Protein AF-A0A2J1DS78-F1 (afdb_monomer_lite)

Sequence (144 aa):
MSRFHSMVSRRDFMKAVGLAGAGLGASAAISPVFHDVDEFMSSPTAEWKRPWYVKNRELEDPTVELDWSLMYRSDGIWTGQNNPTQDFFLGAEEGAKRRAAAAAYSANAVKTNQSGMTLRDRALSSGNYMYPYHFHGTCLQHHP

Secondary structure (DSSP, 8-state):
---------HHHHHHHHHHHHHHHHHHHHSS---SSHHHHHHSTTSS----TT-----TT--SS---TTT-----S--STTSHHHHHHHH-HHHHHHHHHHHHHHHHHHHHTT-TT-SHHHHHHHHHHHTS---SS--------

pLDDT: mean 77.41, std 16.45, range [34.91, 94.5]

Foldseek 3Di:
DDDDDPPCPPVNVVVVVVVVVCVVVVVVVPDDDDPDVVSVCPDPVVDDDDPPPDDDDDPPDDPDDDDPVPDDDDPVCCDPVHLVNCCVVVNNVVSVVVVVVVVVVLVVCCVVVPPCSHPVNVVVVVVVVPQPPDVDDDDDDDDD

Organism: NCBI:txid61435

Radius of gyration: 31.03 Å; chains: 1; bounding box: 54×38×94 Å

Structure (mmCIF, N/CA/C/O backbone):
data_AF-A0A2J1DS78-F1
#
_entry.id   AF-A0A2J1DS78-F1
#
loop_
_atom_site.group_PDB
_atom_site.id
_atom_site.type_symbol
_atom_site.label_atom_id
_atom_site.label_alt_id
_atom_site.label_comp_id
_atom_site.label_asym_id
_atom_site.label_entity_id
_atom_site.label_seq_id
_atom_site.pdbx_PDB_ins_code
_atom_site.Cartn_x
_atom_site.Cartn_y
_atom_site.Cartn_z
_atom_site.occupancy
_atom_site.B_iso_or_equiv
_atom_site.auth_seq_id
_atom_site.auth_comp_id
_atom_site.auth_asym_id
_atom_site.auth_atom_id
_atom_site.pdbx_PDB_model_num
ATOM 1 N N . MET A 1 1 ? 0.778 13.337 72.695 1.00 37.88 1 MET A N 1
ATOM 2 C CA . MET A 1 1 ? 1.331 12.032 72.278 1.00 37.88 1 MET A CA 1
ATOM 3 C C . MET A 1 1 ? 0.251 11.265 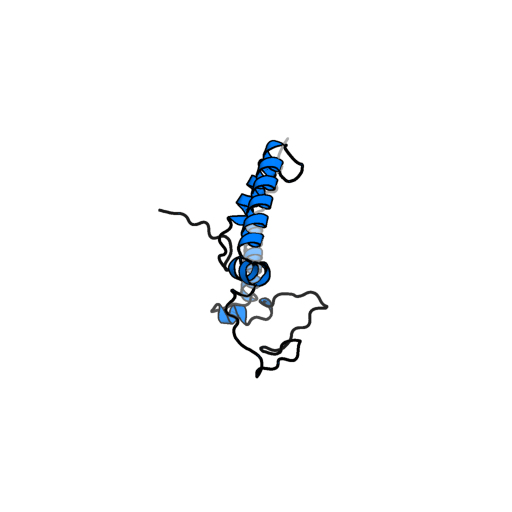71.542 1.00 37.88 1 MET A C 1
ATOM 5 O O . MET A 1 1 ? -0.867 11.240 72.029 1.00 37.88 1 MET A O 1
ATOM 9 N N . SER A 1 2 ? 0.620 10.738 70.370 1.00 48.81 2 SER A N 1
ATOM 10 C CA . SER A 1 2 ? 0.050 9.622 69.593 1.00 48.81 2 SER A CA 1
ATOM 11 C C . SER A 1 2 ? -1.274 9.012 70.101 1.00 48.81 2 SER A C 1
ATOM 13 O O . SER A 1 2 ? -1.370 8.651 71.266 1.00 48.81 2 SER A O 1
ATOM 15 N N . ARG A 1 3 ? -2.261 8.683 69.267 1.00 48.03 3 ARG A N 1
ATOM 16 C CA . ARG A 1 3 ? -2.124 7.761 68.131 1.00 48.03 3 ARG A CA 1
ATOM 17 C C . ARG A 1 3 ? -3.334 7.884 67.198 1.00 48.03 3 ARG A C 1
ATOM 19 O O . ARG A 1 3 ? -4.468 7.729 67.637 1.00 48.03 3 ARG A O 1
ATOM 26 N N . PHE A 1 4 ? -3.068 8.059 65.909 1.00 53.16 4 PHE A N 1
ATOM 27 C CA . PHE A 1 4 ? -4.008 7.730 64.844 1.00 53.16 4 PHE A CA 1
ATOM 28 C C . PHE A 1 4 ? -4.201 6.209 64.813 1.00 53.16 4 PHE A C 1
ATOM 30 O O . PHE A 1 4 ? -3.291 5.498 64.408 1.00 53.16 4 PHE A O 1
ATOM 37 N N . HIS A 1 5 ? -5.362 5.711 65.233 1.00 53.91 5 HIS A N 1
ATOM 38 C CA . HIS A 1 5 ? -5.836 4.374 64.867 1.00 53.91 5 HIS A CA 1
ATOM 39 C C . HIS A 1 5 ? -7.349 4.441 64.657 1.00 53.91 5 HIS A C 1
ATOM 41 O O . HIS A 1 5 ? -8.131 4.024 65.507 1.00 53.91 5 HIS A O 1
ATOM 47 N N . SER A 1 6 ? -7.765 4.965 63.501 1.00 59.12 6 SER A N 1
ATOM 48 C CA . SER A 1 6 ? -9.036 4.543 62.911 1.00 59.12 6 SER A CA 1
ATOM 49 C C . SER A 1 6 ? -8.831 3.107 62.427 1.00 59.12 6 SER A C 1
ATOM 51 O O . SER A 1 6 ? -8.475 2.865 61.277 1.00 59.12 6 SER A O 1
ATOM 53 N N . MET A 1 7 ? -8.917 2.142 63.343 1.00 58.12 7 MET A N 1
ATOM 54 C CA . MET A 1 7 ? -9.028 0.744 62.955 1.00 58.12 7 MET A CA 1
ATOM 55 C C . MET A 1 7 ? -10.497 0.505 62.658 1.00 58.12 7 MET A C 1
ATOM 57 O O . MET A 1 7 ? -11.321 0.456 63.571 1.00 58.12 7 MET A O 1
ATOM 61 N N . VAL A 1 8 ? -10.816 0.397 61.369 1.00 64.88 8 VAL A N 1
ATOM 62 C CA . VAL A 1 8 ? -12.087 -0.160 60.900 1.00 64.88 8 VAL A CA 1
ATOM 63 C C . VAL A 1 8 ? -12.385 -1.395 61.749 1.00 64.88 8 VAL A C 1
ATOM 65 O O . VAL A 1 8 ? -11.556 -2.306 61.832 1.00 64.88 8 VAL A O 1
ATOM 68 N N . SER A 1 9 ? -13.526 -1.417 62.443 1.00 76.56 9 SER A N 1
ATOM 69 C CA . SER A 1 9 ? -13.847 -2.560 63.294 1.00 76.56 9 SER A CA 1
ATOM 70 C C . SER A 1 9 ? -14.014 -3.804 62.417 1.00 76.56 9 SER A C 1
ATOM 72 O O . SER A 1 9 ? -14.493 -3.716 61.286 1.00 76.56 9 SER A O 1
ATOM 74 N N . ARG A 1 10 ? -13.668 -4.995 62.926 1.00 76.56 10 ARG A N 1
ATOM 75 C CA . ARG A 1 10 ? -13.862 -6.271 62.201 1.00 76.56 10 ARG A CA 1
ATOM 76 C C . ARG A 1 10 ? -15.290 -6.421 61.656 1.00 76.56 10 ARG A C 1
ATOM 78 O O . ARG A 1 10 ? -15.494 -7.027 60.609 1.00 76.56 10 ARG A O 1
ATOM 85 N N . ARG A 1 11 ? -16.275 -5.856 62.362 1.00 82.56 11 ARG A N 1
ATOM 86 C CA . ARG A 1 11 ? -17.680 -5.827 61.949 1.00 82.56 11 ARG A CA 1
ATOM 87 C C . ARG A 1 11 ? -17.902 -4.921 60.739 1.00 82.56 11 ARG A C 1
ATOM 89 O O . ARG A 1 11 ? -18.607 -5.327 59.823 1.00 82.56 11 ARG A O 1
ATOM 96 N N . ASP A 1 12 ? -17.311 -3.734 60.722 1.00 80.12 12 ASP A N 1
ATOM 97 C CA . ASP A 1 12 ? -17.444 -2.793 59.604 1.00 80.12 12 ASP A CA 1
ATOM 98 C C . ASP A 1 12 ? -16.686 -3.288 58.371 1.00 80.12 12 ASP A C 1
ATOM 100 O O . ASP A 1 12 ? -17.199 -3.195 57.260 1.00 80.12 12 ASP A O 1
ATOM 104 N N . PHE A 1 13 ? -15.538 -3.939 58.577 1.00 79.75 13 PHE A N 1
ATOM 105 C CA . PHE A 1 13 ? -14.824 -4.655 57.524 1.00 79.75 13 PHE A CA 1
ATOM 106 C C . PHE A 1 13 ? -15.683 -5.774 56.916 1.00 79.75 13 PHE A C 1
ATOM 108 O O . PHE A 1 13 ? -15.842 -5.831 55.703 1.00 79.75 13 PHE A O 1
ATOM 115 N N . MET A 1 14 ? -16.310 -6.626 57.737 1.00 84.00 14 MET A N 1
ATOM 116 C CA . MET A 1 14 ? -17.177 -7.702 57.233 1.00 84.00 14 MET A CA 1
ATOM 117 C C . MET A 1 14 ? -18.456 -7.188 56.563 1.00 84.00 14 MET A C 1
ATOM 119 O O . MET A 1 14 ? -18.921 -7.798 55.606 1.00 84.00 14 MET A O 1
ATOM 123 N N . LYS A 1 15 ? -19.014 -6.058 57.008 1.00 81.81 15 LYS A N 1
ATOM 124 C CA . LYS A 1 15 ? -20.125 -5.395 56.307 1.00 81.81 15 LYS A CA 1
ATOM 125 C C . LYS A 1 15 ? -19.690 -4.859 54.948 1.00 81.81 15 LYS A C 1
ATOM 127 O O . LYS A 1 15 ? -20.417 -5.040 53.981 1.00 81.81 15 LYS A O 1
ATOM 132 N N . ALA A 1 16 ? -18.512 -4.243 54.866 1.00 78.69 16 ALA A N 1
ATOM 133 C CA . ALA A 1 16 ? -17.960 -3.754 53.608 1.00 78.69 16 ALA A CA 1
ATOM 134 C C . ALA A 1 16 ? -17.660 -4.906 52.638 1.00 78.69 16 ALA A C 1
ATOM 136 O O . ALA A 1 16 ? -18.041 -4.824 51.478 1.00 78.69 16 ALA A O 1
ATOM 137 N N . VAL A 1 17 ? -17.066 -6.006 53.113 1.00 82.75 17 VAL A N 1
ATOM 138 C CA . VAL A 1 17 ? -16.822 -7.216 52.307 1.00 82.75 17 VAL A CA 1
ATOM 139 C C . VAL A 1 17 ? -18.131 -7.890 51.899 1.00 82.75 17 VAL A C 1
ATOM 141 O O . VAL A 1 17 ? -18.259 -8.300 50.755 1.00 82.75 17 VAL A O 1
ATOM 144 N N . GLY A 1 18 ? -19.120 -7.977 52.791 1.00 78.44 18 GLY A N 1
ATOM 145 C CA . GLY A 1 18 ? -20.433 -8.540 52.475 1.00 78.44 18 GLY A CA 1
ATOM 146 C C . GLY A 1 18 ? -21.203 -7.699 51.457 1.00 78.44 18 GLY A C 1
ATOM 147 O O . GLY A 1 18 ? -21.792 -8.251 50.535 1.00 78.44 18 GLY A O 1
ATOM 148 N N . LEU A 1 19 ? -21.150 -6.369 51.569 1.00 77.12 19 LEU A N 1
ATOM 149 C CA . LEU A 1 19 ? -21.789 -5.454 50.624 1.00 77.12 19 LEU A CA 1
ATOM 150 C C . LEU A 1 19 ? -21.045 -5.405 49.283 1.00 77.12 19 LEU A C 1
ATOM 152 O O . LEU A 1 19 ? -21.683 -5.387 48.237 1.00 77.12 19 LEU A O 1
ATOM 156 N N . ALA A 1 20 ? -19.710 -5.446 49.299 1.00 70.75 20 ALA A N 1
ATOM 157 C CA . ALA A 1 20 ? -18.897 -5.559 48.092 1.00 70.75 20 ALA A CA 1
ATOM 158 C C . ALA A 1 20 ? -19.090 -6.921 47.409 1.00 70.75 20 ALA A C 1
ATOM 160 O O . ALA A 1 20 ? -19.248 -6.976 46.197 1.00 70.75 20 ALA A O 1
ATOM 161 N N . GLY A 1 21 ? -19.146 -8.012 48.174 1.00 68.44 21 GLY A N 1
ATOM 162 C CA . GLY A 1 21 ? -19.399 -9.363 47.674 1.00 68.44 21 GLY A CA 1
ATOM 163 C C . GLY A 1 21 ? -20.812 -9.528 47.118 1.00 68.44 21 GLY A C 1
ATOM 164 O O . GLY A 1 21 ? -20.978 -10.111 46.052 1.00 68.44 21 GLY A O 1
ATOM 165 N N . ALA A 1 22 ? -21.823 -8.953 47.777 1.00 65.81 22 ALA A N 1
ATOM 166 C CA . ALA A 1 22 ? -23.190 -8.910 47.265 1.00 65.81 22 ALA A CA 1
ATOM 167 C C . ALA A 1 22 ? -23.321 -7.992 46.039 1.00 65.81 22 ALA A C 1
ATOM 169 O O . ALA A 1 22 ? -24.019 -8.346 45.099 1.00 65.81 22 ALA A O 1
ATOM 170 N N . GLY A 1 23 ? -22.628 -6.849 46.008 1.00 61.41 23 GLY A N 1
ATOM 171 C CA . GLY A 1 23 ? -22.627 -5.930 44.866 1.00 61.41 23 GLY A CA 1
ATOM 172 C C . GLY A 1 23 ? -21.938 -6.516 43.632 1.00 61.41 23 GLY A C 1
ATOM 173 O O . GLY A 1 23 ? -22.479 -6.438 42.532 1.00 61.41 23 GLY A O 1
ATOM 174 N N . LEU A 1 24 ? -20.789 -7.172 43.817 1.00 61.19 24 LEU A N 1
ATOM 175 C CA . LEU A 1 24 ? -20.072 -7.871 42.748 1.00 61.19 24 LEU A CA 1
ATOM 176 C C . LEU A 1 24 ? -20.826 -9.130 42.295 1.00 61.19 24 LEU A C 1
ATOM 178 O O . LEU A 1 24 ? -20.994 -9.335 41.096 1.00 61.19 24 LEU A O 1
ATOM 182 N N . GLY A 1 25 ? -21.350 -9.925 43.232 1.00 60.53 25 GLY A N 1
ATOM 183 C CA . GLY A 1 25 ? -22.157 -11.112 42.934 1.00 60.53 25 GLY A CA 1
ATOM 184 C C . GLY A 1 25 ? -23.474 -10.782 42.228 1.00 60.53 25 GLY A C 1
ATOM 185 O O . GLY A 1 25 ? -23.852 -11.476 41.289 1.00 60.53 25 GLY A O 1
ATOM 186 N N . ALA A 1 26 ? -24.131 -9.682 42.605 1.00 59.88 26 ALA A N 1
ATOM 187 C CA . ALA A 1 26 ? -25.292 -9.171 41.885 1.00 59.88 26 ALA A CA 1
ATOM 188 C C . ALA A 1 26 ? -24.900 -8.701 40.480 1.00 59.88 26 ALA A C 1
ATOM 190 O O . ALA A 1 26 ? -25.559 -9.084 39.524 1.00 59.88 26 ALA A O 1
ATOM 191 N N . SER A 1 27 ? -23.802 -7.949 40.325 1.00 58.56 27 SER A N 1
ATOM 192 C CA . SER A 1 27 ? -23.347 -7.476 39.008 1.00 58.56 27 SER A CA 1
ATOM 193 C C . SER A 1 27 ? -22.964 -8.607 38.041 1.00 58.56 27 SER A C 1
ATOM 195 O O . SER A 1 27 ? -23.212 -8.491 36.844 1.00 58.56 27 SER A O 1
ATOM 197 N N . ALA A 1 28 ? -22.439 -9.724 38.553 1.00 60.75 28 ALA A N 1
ATOM 198 C CA . ALA A 1 28 ? -22.168 -10.926 37.766 1.00 60.75 28 ALA A CA 1
ATOM 199 C C . ALA A 1 28 ? -23.450 -11.696 37.386 1.00 60.75 28 ALA A C 1
ATOM 201 O O . ALA A 1 28 ? -23.481 -12.366 36.361 1.00 60.75 28 ALA A O 1
ATOM 202 N N . ALA A 1 29 ? -24.525 -11.586 38.174 1.00 61.56 29 ALA A N 1
ATOM 203 C CA . ALA A 1 29 ? -25.809 -12.226 37.874 1.00 61.56 29 ALA A CA 1
ATOM 204 C C . ALA A 1 29 ? -26.633 -11.485 36.800 1.00 61.56 29 ALA A C 1
ATOM 206 O O . ALA A 1 29 ? -27.502 -12.089 36.178 1.00 61.56 29 ALA A O 1
ATOM 207 N N . ILE A 1 30 ? -26.371 -10.190 36.581 1.00 61.97 30 ILE A N 1
ATOM 208 C CA . ILE A 1 30 ? -26.968 -9.381 35.496 1.00 61.97 30 ILE A CA 1
ATOM 209 C C . ILE A 1 30 ? -26.062 -9.257 34.263 1.00 61.97 30 ILE A C 1
ATOM 211 O O . ILE A 1 30 ? -26.482 -8.668 33.267 1.00 61.97 30 ILE A O 1
ATOM 215 N N . SER A 1 31 ? -24.837 -9.797 34.290 1.00 64.50 31 SER A N 1
ATOM 216 C CA . SER A 1 31 ? -24.001 -9.844 33.087 1.00 64.50 31 SER A CA 1
ATOM 217 C C . SER A 1 31 ? -24.489 -10.950 32.145 1.00 64.50 31 SER A C 1
ATOM 219 O O . SER A 1 31 ? -24.762 -12.050 32.630 1.00 64.50 31 SER A O 1
ATOM 221 N N . PRO A 1 32 ? -24.586 -10.702 30.826 1.00 70.25 32 PRO A N 1
ATOM 222 C CA . PRO A 1 32 ? -24.953 -11.741 29.871 1.00 70.25 32 PRO A CA 1
ATOM 223 C C . PRO A 1 32 ? -23.960 -12.908 29.963 1.00 70.25 32 PRO A C 1
ATOM 225 O O . PRO A 1 32 ? -22.751 -12.717 29.832 1.00 70.25 32 PRO A O 1
ATOM 228 N N . VAL A 1 33 ? -24.478 -14.105 30.247 1.00 78.56 33 VAL A N 1
ATOM 229 C CA . VAL A 1 33 ? -23.698 -15.346 30.307 1.00 78.56 33 VAL A CA 1
ATOM 230 C C . VAL A 1 33 ? -23.718 -15.970 28.921 1.00 78.56 33 VAL A C 1
ATOM 232 O O . VAL A 1 33 ? -24.738 -16.511 28.510 1.00 78.56 33 VAL A O 1
ATOM 235 N N . PHE A 1 34 ? -22.596 -15.886 28.216 1.00 82.75 34 PHE A N 1
ATOM 236 C CA . PHE A 1 34 ? -22.410 -16.542 26.924 1.00 82.75 34 PHE A CA 1
ATOM 237 C C . PHE A 1 34 ? -21.919 -17.979 27.138 1.00 82.75 34 PHE A C 1
ATOM 239 O O . PHE A 1 34 ? -21.006 -18.211 27.934 1.00 82.75 34 PHE A O 1
ATOM 246 N N . HIS A 1 35 ? -22.535 -18.935 26.453 1.00 87.62 35 HIS A N 1
ATOM 247 C CA . HIS A 1 35 ? -22.290 -20.372 26.567 1.00 87.62 35 HIS A CA 1
ATOM 248 C C . HIS A 1 35 ? -21.286 -20.844 25.513 1.00 87.62 35 HIS A C 1
ATOM 250 O O . HIS A 1 35 ? -20.505 -21.760 25.772 1.00 87.62 35 HIS A O 1
ATOM 256 N N . ASP A 1 36 ? -21.261 -20.186 24.357 1.00 85.19 36 ASP A N 1
ATOM 257 C CA . ASP A 1 36 ? -20.272 -20.372 23.307 1.00 85.19 36 ASP A CA 1
ATOM 258 C C . ASP A 1 36 ? -19.909 -19.042 22.619 1.00 85.19 36 ASP A C 1
ATOM 260 O O . ASP A 1 36 ? -20.405 -17.957 22.945 1.00 85.19 36 ASP A O 1
ATOM 264 N N . VAL A 1 37 ? -18.945 -19.125 21.700 1.00 82.50 37 VAL A N 1
ATOM 265 C CA . VAL A 1 37 ? -18.457 -17.966 20.944 1.00 82.50 37 VAL A CA 1
ATOM 266 C C . VAL A 1 37 ? -19.522 -17.467 19.968 1.00 82.50 37 VAL A C 1
ATOM 268 O O . VAL A 1 37 ? -19.598 -16.265 19.731 1.00 82.50 37 VAL A O 1
ATOM 271 N N . ASP A 1 38 ? -20.368 -18.352 19.447 1.00 82.25 38 ASP A N 1
ATOM 272 C CA . ASP A 1 38 ? -21.417 -17.983 18.499 1.00 82.25 38 ASP A CA 1
ATOM 273 C C . ASP A 1 38 ? -22.512 -17.150 19.193 1.00 82.25 38 ASP A C 1
ATOM 275 O O . ASP A 1 38 ? -22.929 -16.115 18.665 1.00 82.25 38 ASP A O 1
ATOM 279 N N . GLU A 1 39 ? -22.896 -17.499 20.426 1.00 86.19 39 GLU A N 1
ATOM 280 C CA . GLU A 1 39 ? -23.801 -16.715 21.272 1.00 86.19 39 GLU A CA 1
ATOM 281 C C . GLU A 1 39 ? -23.201 -15.341 21.594 1.00 86.19 39 GLU A C 1
ATOM 283 O O . GLU A 1 39 ? -23.880 -14.321 21.452 1.00 86.19 39 GLU A O 1
ATOM 288 N N . PHE A 1 40 ? -21.909 -15.285 21.942 1.00 83.38 40 PHE A N 1
ATOM 289 C CA . PHE A 1 40 ? -21.199 -14.018 22.139 1.00 83.38 40 PHE A CA 1
ATOM 290 C C . PHE A 1 40 ? -21.220 -13.146 20.879 1.00 83.38 40 PHE A C 1
ATOM 292 O O . PHE A 1 40 ? -21.551 -11.964 20.966 1.00 83.38 40 PHE A O 1
ATOM 299 N N . MET A 1 41 ? -20.917 -13.716 19.711 1.00 81.94 41 MET A N 1
ATOM 300 C CA . MET A 1 41 ? -20.860 -12.988 18.438 1.00 81.94 41 MET A CA 1
ATOM 301 C C . MET A 1 41 ? -22.238 -12.539 17.939 1.00 81.94 41 MET A C 1
ATOM 303 O O . MET A 1 41 ? -22.331 -11.520 17.259 1.00 81.94 41 MET A O 1
ATOM 307 N N . SER A 1 42 ? -23.305 -13.255 18.302 1.00 81.50 42 SER A N 1
ATOM 308 C CA . SER A 1 42 ? -24.693 -12.871 18.004 1.00 81.50 42 SER A CA 1
ATOM 309 C C . SER A 1 42 ? -25.253 -11.787 18.938 1.00 81.50 42 SER A C 1
ATOM 311 O O . SER A 1 42 ? -26.339 -11.259 18.698 1.00 81.50 42 SER A O 1
ATOM 313 N N . SER A 1 43 ? -24.527 -11.442 20.007 1.00 82.94 43 SER A N 1
ATOM 314 C CA . SER A 1 43 ? -24.973 -10.455 20.985 1.00 82.94 43 SER A CA 1
ATOM 315 C C . SER A 1 43 ? -25.026 -9.041 20.394 1.00 82.94 43 SER A C 1
ATOM 317 O O . SER A 1 43 ? -24.041 -8.590 19.802 1.00 82.94 43 SER A O 1
ATOM 319 N N . PRO A 1 44 ? -26.067 -8.243 20.702 1.00 76.62 44 PRO A N 1
ATOM 320 C CA . PRO A 1 44 ? -26.100 -6.813 20.381 1.00 76.62 44 PRO A CA 1
ATOM 321 C C . PRO A 1 44 ? -24.914 -6.025 20.965 1.00 76.62 44 PRO A C 1
ATOM 323 O O . PRO A 1 44 ? -24.588 -4.935 20.502 1.00 76.62 44 PRO A O 1
ATOM 326 N N . THR A 1 45 ? -24.257 -6.548 22.009 1.00 78.00 45 THR A N 1
ATOM 327 C CA . THR A 1 45 ? -23.067 -5.927 22.612 1.00 78.00 45 THR A CA 1
ATOM 328 C C . THR A 1 45 ? -21.769 -6.237 21.873 1.00 78.00 45 THR A C 1
ATOM 330 O O . THR A 1 45 ? -20.787 -5.529 22.089 1.00 78.00 45 THR A O 1
ATOM 333 N N . ALA A 1 46 ? -21.740 -7.290 21.052 1.00 77.75 46 ALA A N 1
ATOM 334 C CA . ALA A 1 46 ? -20.585 -7.656 20.234 1.00 77.75 46 ALA A CA 1
ATOM 335 C C . ALA A 1 46 ? -20.542 -6.883 18.906 1.00 77.75 46 ALA A C 1
ATOM 337 O O . ALA A 1 46 ? -19.554 -6.960 18.174 1.00 77.75 46 ALA A O 1
ATOM 338 N N . GLU A 1 47 ? -21.573 -6.085 18.610 1.00 76.25 47 GLU A N 1
ATOM 339 C CA . GLU A 1 47 ? -21.573 -5.217 17.443 1.00 76.25 47 GLU A CA 1
ATOM 340 C C . GLU A 1 47 ? -20.464 -4.162 17.522 1.00 76.25 47 GLU A C 1
ATOM 342 O O . GLU A 1 47 ? -20.298 -3.418 18.497 1.00 76.25 47 GLU A O 1
ATOM 347 N N . TRP A 1 48 ? -19.711 -4.046 16.431 1.00 77.25 48 TRP A N 1
ATOM 348 C CA . TRP A 1 48 ? -18.740 -2.977 16.279 1.00 77.25 48 TRP A CA 1
ATOM 349 C C . TRP A 1 48 ? -19.471 -1.633 16.176 1.00 77.25 48 TRP A C 1
ATOM 351 O O . TRP A 1 48 ? -20.088 -1.324 15.158 1.00 77.25 48 TRP A O 1
ATOM 361 N N . LYS A 1 49 ? -19.354 -0.793 17.213 1.00 79.88 49 LYS A N 1
ATOM 362 C CA . LYS A 1 49 ? -19.865 0.587 17.200 1.00 79.88 49 LYS A CA 1
ATOM 363 C C . LYS A 1 49 ? -19.218 1.397 16.072 1.00 79.88 49 LYS A C 1
ATOM 365 O O . LYS A 1 49 ? -18.079 1.851 16.190 1.00 79.88 49 LYS A O 1
ATOM 370 N N . ARG A 1 50 ? -19.956 1.587 14.979 1.00 80.81 50 ARG A N 1
ATOM 371 C CA . ARG A 1 50 ? -19.565 2.446 13.856 1.00 80.81 50 ARG A CA 1
ATOM 372 C C . ARG A 1 50 ? -19.925 3.915 14.157 1.00 80.81 50 ARG A C 1
ATOM 374 O O . ARG A 1 50 ? -20.850 4.173 14.928 1.00 80.81 50 ARG A O 1
ATOM 381 N N . PRO A 1 51 ? -19.226 4.897 13.558 1.00 87.50 51 PRO A N 1
ATOM 382 C CA . PRO A 1 51 ? -19.652 6.297 13.588 1.00 87.50 51 PRO A CA 1
ATOM 383 C C . PRO A 1 51 ? -21.083 6.480 13.055 1.00 87.50 51 PRO A C 1
ATOM 385 O O . PRO A 1 51 ? -21.503 5.749 12.164 1.00 87.50 51 PRO A O 1
ATOM 388 N N . TRP A 1 52 ? -21.804 7.497 13.540 1.00 87.38 52 TRP A N 1
ATOM 389 C CA . TRP A 1 52 ? -23.237 7.724 13.264 1.00 87.38 52 TRP A CA 1
ATOM 390 C C . TRP A 1 52 ? -23.625 7.820 11.775 1.00 87.38 52 TRP A C 1
ATOM 392 O O . TRP A 1 52 ? -24.779 7.590 11.424 1.00 87.38 52 TRP A O 1
ATOM 402 N N . TYR A 1 53 ? -22.684 8.184 10.901 1.00 86.00 53 TYR A N 1
ATOM 403 C CA . TYR A 1 53 ? -22.910 8.316 9.459 1.00 86.00 53 TYR A CA 1
ATOM 404 C C . TYR A 1 53 ? -22.742 6.995 8.692 1.00 86.00 53 TYR A C 1
ATOM 406 O O . TYR A 1 53 ? -23.066 6.931 7.506 1.00 86.00 53 TYR A O 1
ATOM 414 N N . VAL A 1 54 ? -22.227 5.945 9.336 1.00 84.38 54 VAL A N 1
ATOM 415 C CA . VAL A 1 54 ? -22.083 4.619 8.732 1.00 84.38 54 VAL A CA 1
ATOM 416 C C . VAL A 1 54 ? -23.370 3.840 8.967 1.00 84.38 54 VAL A C 1
ATOM 418 O O . VAL A 1 54 ? -23.709 3.505 10.099 1.00 84.38 54 VAL A O 1
ATOM 421 N N . LYS A 1 55 ? -24.091 3.557 7.883 1.00 82.25 55 LYS A N 1
ATOM 422 C CA . LYS A 1 55 ? -25.310 2.747 7.914 1.00 82.25 55 LYS A CA 1
ATOM 423 C C . LYS A 1 55 ? -24.947 1.271 7.769 1.00 82.25 55 LYS A C 1
ATOM 425 O O . LYS A 1 55 ? -24.157 0.924 6.892 1.00 82.25 55 LYS A O 1
ATOM 430 N N . ASN A 1 56 ? -25.541 0.421 8.600 1.00 78.94 56 ASN A N 1
ATOM 431 C CA . ASN A 1 56 ? -25.481 -1.024 8.406 1.00 78.94 56 ASN A CA 1
ATOM 432 C C . ASN A 1 56 ? -26.386 -1.411 7.228 1.00 78.94 56 ASN A C 1
ATOM 434 O O . ASN A 1 56 ? -27.447 -0.813 7.037 1.00 78.94 56 ASN A O 1
ATOM 438 N N . ARG A 1 57 ? -25.946 -2.386 6.435 1.00 78.56 57 ARG A N 1
ATOM 439 C CA . ARG A 1 57 ? -26.727 -3.008 5.360 1.00 78.56 57 ARG A CA 1
ATOM 440 C C . ARG A 1 57 ? -26.847 -4.496 5.644 1.00 78.56 57 ARG A C 1
ATOM 442 O O . ARG A 1 57 ? -26.079 -5.022 6.452 1.00 78.56 57 ARG A O 1
ATOM 449 N N . GLU A 1 58 ? -27.822 -5.137 5.017 1.00 82.31 58 GLU A N 1
ATOM 450 C CA . GLU A 1 58 ? -27.996 -6.581 5.138 1.00 82.31 58 GLU A CA 1
ATOM 451 C C . GLU A 1 58 ? -26.799 -7.330 4.537 1.00 82.31 58 GLU A C 1
ATOM 453 O O . GLU A 1 58 ? -25.998 -6.779 3.772 1.00 82.31 58 GLU A O 1
ATOM 458 N N . LEU A 1 59 ? -26.645 -8.592 4.939 1.00 77.50 59 LEU A N 1
ATOM 459 C CA . LEU A 1 59 ? -25.626 -9.466 4.372 1.00 77.50 59 LEU A CA 1
ATOM 460 C C . LEU A 1 59 ? -25.845 -9.574 2.854 1.00 77.50 59 LEU A C 1
ATOM 462 O O . LEU A 1 59 ? -26.982 -9.628 2.401 1.00 77.50 59 LEU A O 1
ATOM 466 N N . GLU A 1 60 ? -24.756 -9.612 2.083 1.00 78.31 60 GLU A N 1
ATOM 467 C CA . GLU A 1 60 ? -24.796 -9.747 0.615 1.00 78.31 60 GLU A CA 1
ATOM 468 C C . GLU A 1 60 ? -25.465 -8.580 -0.133 1.00 78.31 60 GLU A C 1
ATOM 470 O O . GLU A 1 60 ? -25.724 -8.680 -1.329 1.00 78.31 60 GLU A O 1
ATOM 475 N N . ASP A 1 61 ? -25.656 -7.439 0.535 1.00 84.94 61 ASP A N 1
ATOM 476 C CA . ASP A 1 61 ? -26.159 -6.212 -0.074 1.00 84.94 61 ASP A CA 1
ATOM 477 C C . ASP A 1 61 ? -25.007 -5.188 -0.243 1.00 84.94 61 ASP A C 1
ATOM 479 O O . ASP A 1 61 ? -24.726 -4.398 0.673 1.00 84.94 61 ASP A O 1
ATOM 483 N N . PRO A 1 62 ? -24.270 -5.1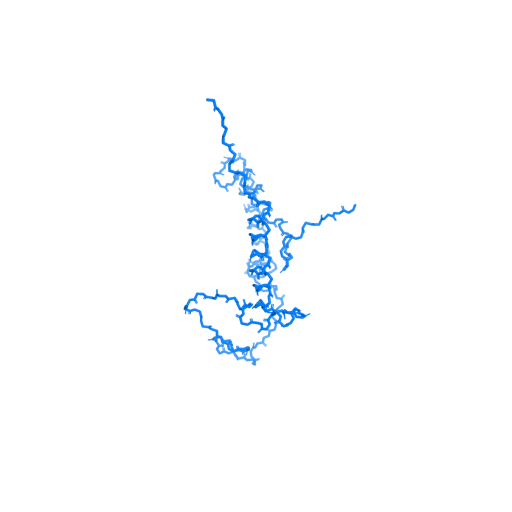86 -1.380 1.00 85.62 62 PRO A N 1
ATOM 484 C CA . PRO A 1 62 ? -23.181 -4.244 -1.665 1.00 85.62 62 PRO A CA 1
ATOM 485 C C . PRO A 1 62 ? -23.705 -2.885 -2.144 1.00 85.62 62 PRO A C 1
ATOM 487 O O . PRO A 1 62 ? -24.750 -2.796 -2.782 1.00 85.62 62 PRO A O 1
ATOM 490 N N . THR A 1 63 ? -23.018 -1.785 -1.814 1.00 87.38 63 THR A N 1
ATOM 491 C CA . THR A 1 63 ? -23.516 -0.410 -2.080 1.00 87.38 63 THR A CA 1
ATOM 492 C C . THR A 1 63 ? -23.568 -0.034 -3.558 1.00 87.38 63 THR A C 1
ATOM 494 O O . THR A 1 63 ? -24.009 1.059 -3.902 1.00 87.38 63 THR A O 1
ATOM 497 N N . VAL A 1 64 ? -23.044 -0.901 -4.416 1.00 88.75 64 VAL A N 1
ATOM 498 C CA . VAL A 1 64 ? -22.943 -0.713 -5.856 1.00 88.75 64 VAL A CA 1
ATOM 499 C C . VAL A 1 64 ? -23.645 -1.873 -6.543 1.00 88.75 64 VAL A C 1
ATOM 501 O O . VAL A 1 64 ? -23.525 -3.015 -6.103 1.00 88.75 64 VAL A O 1
ATOM 504 N N . GLU A 1 65 ? -24.353 -1.562 -7.623 1.00 89.00 65 GLU A N 1
ATOM 505 C CA . GLU A 1 65 ? -24.924 -2.566 -8.518 1.00 89.00 65 GLU A CA 1
ATOM 506 C C . GLU A 1 65 ? -23.800 -3.450 -9.063 1.00 89.00 65 GLU A C 1
ATOM 508 O O . GLU A 1 65 ? -22.787 -2.945 -9.559 1.00 89.00 65 GLU A O 1
ATOM 513 N N . LEU A 1 66 ? -23.970 -4.767 -8.951 1.00 87.75 66 LEU A N 1
ATOM 514 C CA . LEU A 1 66 ? -22.968 -5.733 -9.376 1.00 87.75 66 LEU A CA 1
ATOM 515 C C . LEU A 1 66 ? -23.525 -6.615 -10.490 1.00 87.75 66 LEU A C 1
ATOM 517 O O . LEU A 1 66 ? -24.465 -7.382 -10.289 1.00 87.75 66 LEU A O 1
ATOM 521 N N . ASP A 1 67 ? -22.913 -6.517 -11.669 1.00 91.31 67 ASP A N 1
ATOM 522 C CA . ASP A 1 67 ? -23.212 -7.410 -12.783 1.00 91.31 67 ASP A CA 1
ATOM 523 C C . ASP A 1 67 ? -22.436 -8.722 -12.622 1.00 91.31 67 ASP A C 1
ATOM 525 O O . ASP A 1 67 ? -21.258 -8.840 -12.977 1.00 91.31 67 ASP A O 1
ATOM 529 N N . TRP A 1 68 ? -23.121 -9.726 -12.080 1.00 88.25 68 TRP A N 1
ATOM 530 C CA . TRP A 1 68 ? -22.570 -11.061 -11.866 1.00 88.25 68 TRP A CA 1
ATOM 531 C C . TRP A 1 68 ? -22.164 -11.766 -13.167 1.00 88.25 68 TRP A C 1
ATOM 533 O O . TRP A 1 68 ? -21.326 -12.662 -13.119 1.00 88.25 68 TRP A O 1
ATOM 543 N N . SER A 1 69 ? -22.702 -11.364 -14.326 1.00 93.44 69 SER A N 1
ATOM 544 C CA . SER A 1 69 ? -22.338 -11.955 -15.621 1.00 93.44 69 SER A CA 1
ATOM 545 C C . SER A 1 69 ? -20.952 -11.525 -16.109 1.00 93.44 69 SER A C 1
ATOM 547 O O . SER A 1 69 ? -20.309 -12.251 -16.867 1.00 93.44 69 SER A O 1
ATOM 549 N N . LEU A 1 70 ? -20.470 -10.369 -15.640 1.00 90.50 70 LEU A N 1
ATOM 550 C CA . LEU A 1 70 ? -19.152 -9.820 -15.965 1.00 90.50 70 LEU A CA 1
ATOM 551 C C . LEU A 1 70 ? -18.099 -10.138 -14.901 1.00 90.50 70 LEU A C 1
ATOM 553 O O . LEU A 1 70 ? -16.907 -9.900 -15.116 1.00 90.50 70 LEU A O 1
ATOM 557 N N . MET A 1 71 ? -18.515 -10.652 -13.743 1.00 89.56 71 MET A N 1
ATOM 558 C CA . MET A 1 71 ? -17.595 -10.896 -12.647 1.00 89.56 71 MET A CA 1
ATOM 559 C C . MET A 1 71 ? -16.780 -12.170 -12.874 1.00 89.56 71 MET A C 1
ATOM 561 O O . MET A 1 71 ? -17.310 -13.261 -13.068 1.00 89.56 71 MET A O 1
ATOM 565 N N . TYR A 1 72 ? -15.461 -12.033 -12.786 1.00 89.69 72 TYR A N 1
ATOM 566 C CA . TYR A 1 72 ? -14.521 -13.144 -12.834 1.00 89.69 72 TYR A CA 1
ATOM 567 C C . TYR A 1 72 ? -13.480 -12.992 -11.728 1.00 89.69 72 TYR A C 1
ATOM 569 O O . TYR A 1 72 ? -13.187 -11.889 -11.259 1.00 89.69 72 TYR A O 1
ATOM 577 N N . ARG A 1 73 ? -12.892 -14.113 -11.306 1.00 87.44 73 ARG A N 1
ATOM 578 C CA . ARG A 1 73 ? -11.789 -14.094 -10.345 1.00 87.44 73 ARG A CA 1
ATOM 579 C C . ARG A 1 73 ? -10.497 -13.735 -11.072 1.00 87.44 73 ARG A C 1
ATOM 581 O O . ARG A 1 73 ? -10.024 -14.523 -11.890 1.00 87.44 73 ARG A O 1
ATOM 588 N N . SER A 1 74 ? -9.930 -12.568 -10.777 1.00 83.75 74 SER A N 1
ATOM 589 C CA . SER A 1 74 ? -8.640 -12.174 -11.344 1.00 83.75 74 SER A CA 1
ATOM 590 C C . SER A 1 74 ? -7.498 -12.996 -10.735 1.00 83.75 74 SER A C 1
ATOM 592 O O . SER A 1 74 ? -7.519 -13.350 -9.558 1.00 83.75 74 SER A O 1
ATOM 594 N N . ASP A 1 75 ? -6.482 -13.291 -11.545 1.00 82.75 75 ASP A N 1
ATOM 595 C CA . ASP A 1 75 ? -5.292 -14.071 -11.162 1.00 82.75 75 ASP A CA 1
ATOM 596 C C . ASP A 1 75 ? -4.316 -13.278 -10.257 1.00 82.75 75 ASP A C 1
ATOM 598 O O . ASP A 1 75 ? -3.207 -13.704 -9.967 1.00 82.75 75 ASP A O 1
ATOM 602 N N . GLY A 1 76 ? -4.681 -12.064 -9.822 1.00 82.44 76 GLY A N 1
ATOM 603 C CA . GLY A 1 76 ? -3.863 -11.205 -8.947 1.00 82.44 76 GLY A CA 1
ATOM 604 C C . GLY A 1 76 ? -2.548 -10.688 -9.556 1.00 82.44 76 GLY A C 1
ATOM 605 O O . GLY A 1 76 ? -1.980 -9.716 -9.060 1.00 82.44 76 GLY A O 1
ATOM 606 N N . ILE A 1 77 ? -2.076 -11.276 -10.659 1.00 80.69 77 ILE A N 1
ATOM 607 C CA . ILE A 1 77 ? -0.840 -10.886 -11.341 1.00 80.69 77 ILE A CA 1
ATOM 608 C C . ILE A 1 77 ? -0.976 -9.552 -12.069 1.00 80.69 77 ILE A C 1
ATOM 610 O O . ILE A 1 77 ? -0.006 -8.798 -12.109 1.00 80.69 77 ILE A O 1
ATOM 614 N N . TRP A 1 78 ? -2.168 -9.234 -12.587 1.00 84.94 78 TRP A N 1
ATOM 615 C CA . TRP A 1 78 ? -2.469 -8.053 -13.408 1.00 84.94 78 TRP A CA 1
ATOM 616 C C . TRP A 1 78 ? -2.633 -6.780 -12.573 1.00 84.94 78 TRP A C 1
ATOM 618 O O . TRP A 1 78 ? -3.628 -6.064 -12.658 1.00 84.94 78 TRP A O 1
ATOM 628 N N . THR A 1 79 ? -1.639 -6.500 -11.738 1.00 85.94 79 THR A N 1
ATOM 629 C CA . THR A 1 79 ? -1.559 -5.292 -10.923 1.00 85.94 79 THR A CA 1
ATOM 630 C C . THR A 1 79 ? -0.337 -4.479 -11.325 1.00 85.94 79 THR A C 1
ATOM 632 O O . THR A 1 79 ? 0.703 -5.023 -11.696 1.00 85.94 79 THR A O 1
ATOM 635 N N . GLY A 1 80 ? -0.431 -3.153 -11.204 1.00 84.88 80 GLY A N 1
ATOM 636 C CA . GLY A 1 80 ? 0.694 -2.256 -11.488 1.00 84.88 80 GLY A CA 1
ATOM 637 C C . GLY A 1 80 ? 1.880 -2.415 -10.529 1.00 84.88 80 GLY A C 1
ATOM 638 O O . GLY A 1 80 ? 2.934 -1.840 -10.777 1.00 84.88 80 GLY A O 1
ATOM 639 N N . GLN A 1 81 ? 1.729 -3.181 -9.445 1.00 83.88 81 GLN A N 1
ATOM 640 C CA . GLN A 1 81 ? 2.795 -3.476 -8.482 1.00 83.88 81 GLN A CA 1
ATOM 641 C C . GLN A 1 81 ? 3.648 -4.684 -8.886 1.00 83.88 81 GLN A C 1
ATOM 643 O O . GLN A 1 81 ? 4.751 -4.846 -8.370 1.00 83.88 81 GLN A O 1
ATOM 648 N N . ASN A 1 82 ? 3.151 -5.533 -9.788 1.00 86.50 82 ASN A N 1
ATOM 649 C CA . ASN A 1 82 ? 3.807 -6.780 -10.148 1.00 86.50 82 ASN A CA 1
ATOM 650 C C . ASN A 1 82 ? 4.780 -6.588 -11.324 1.00 86.50 82 ASN A C 1
ATOM 652 O O . ASN A 1 82 ? 4.412 -6.015 -12.352 1.00 86.50 82 ASN A O 1
ATOM 656 N N . ASN A 1 83 ? 6.005 -7.112 -11.204 1.00 85.31 83 ASN A N 1
ATOM 657 C CA . ASN A 1 83 ? 7.048 -6.938 -12.226 1.00 85.31 83 ASN A CA 1
ATOM 658 C C . ASN A 1 83 ? 6.652 -7.503 -13.607 1.00 85.31 83 ASN A C 1
ATOM 660 O O . ASN A 1 83 ? 6.791 -6.765 -14.576 1.00 85.31 83 ASN A O 1
ATOM 664 N N . PRO A 1 84 ? 6.095 -8.727 -13.738 1.00 87.19 84 PRO A N 1
ATOM 665 C CA . PRO A 1 84 ? 5.631 -9.247 -15.029 1.00 87.19 84 PRO A CA 1
ATOM 666 C C . PRO A 1 84 ? 4.628 -8.335 -15.744 1.00 87.19 84 PRO A C 1
ATOM 668 O O . PRO A 1 84 ? 4.688 -8.180 -16.959 1.00 87.19 84 PRO A O 1
ATOM 671 N N . THR A 1 85 ? 3.730 -7.694 -14.995 1.00 90.00 85 THR A N 1
ATOM 672 C CA . THR A 1 85 ? 2.739 -6.767 -15.558 1.00 90.00 85 THR A CA 1
ATOM 673 C C . THR A 1 85 ? 3.404 -5.487 -16.038 1.00 90.00 85 THR A C 1
ATOM 675 O O . THR A 1 85 ? 3.107 -5.002 -17.126 1.00 90.00 85 THR A O 1
ATOM 678 N N . GLN A 1 86 ? 4.355 -4.956 -15.271 1.00 87.38 86 GLN A N 1
ATOM 679 C CA . GLN A 1 86 ? 5.153 -3.809 -15.702 1.00 87.38 86 GLN A CA 1
ATOM 680 C C . GLN A 1 86 ? 5.989 -4.135 -16.944 1.00 87.38 86 GLN A C 1
ATOM 682 O O . GLN A 1 86 ? 6.006 -3.339 -17.878 1.00 87.38 86 GLN A O 1
ATOM 687 N N . ASP A 1 87 ? 6.628 -5.303 -16.983 1.00 89.94 87 ASP A N 1
ATOM 688 C CA . ASP A 1 87 ? 7.445 -5.753 -18.111 1.00 89.94 87 ASP A CA 1
ATOM 689 C C . ASP A 1 87 ? 6.591 -5.968 -19.375 1.00 89.94 87 ASP A C 1
ATOM 691 O O . ASP A 1 87 ? 7.050 -5.660 -20.474 1.00 89.94 87 ASP A O 1
ATOM 695 N N . PHE A 1 88 ? 5.339 -6.420 -19.233 1.00 89.50 88 PHE A N 1
ATOM 696 C CA . PHE A 1 88 ? 4.389 -6.555 -20.343 1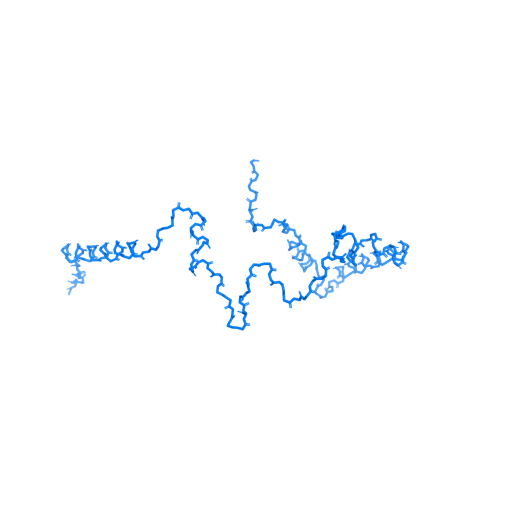.00 89.50 88 PHE A CA 1
ATOM 697 C C . PHE A 1 88 ? 4.036 -5.203 -20.988 1.00 89.50 88 PHE A C 1
ATOM 699 O O . PHE A 1 88 ? 4.004 -5.102 -22.211 1.00 89.50 88 PHE A O 1
ATOM 706 N N . PHE A 1 89 ? 3.793 -4.157 -20.188 1.00 89.94 89 PHE A N 1
ATOM 707 C CA . PHE A 1 89 ? 3.381 -2.841 -20.704 1.00 89.94 89 PHE A CA 1
ATOM 708 C C . PHE A 1 89 ? 4.545 -1.907 -21.062 1.00 89.94 89 PHE A C 1
ATOM 710 O O . PHE A 1 89 ? 4.435 -1.125 -22.003 1.00 89.94 89 PHE A O 1
ATOM 717 N N . LEU A 1 90 ? 5.640 -1.939 -20.298 1.00 90.25 90 LEU A N 1
ATOM 718 C CA . LEU A 1 90 ? 6.793 -1.044 -20.467 1.00 90.25 90 LEU A CA 1
ATOM 719 C C . LEU A 1 90 ? 7.912 -1.674 -21.304 1.00 90.25 90 LEU A C 1
ATOM 721 O O . LEU A 1 90 ? 8.774 -0.956 -21.806 1.00 90.25 90 LEU A O 1
ATOM 725 N N . GLY A 1 91 ? 7.912 -3.001 -21.435 1.00 92.88 91 GLY A N 1
ATOM 726 C CA . GLY A 1 91 ? 9.042 -3.777 -21.926 1.00 92.88 91 GLY A CA 1
ATOM 727 C C . GLY A 1 91 ? 10.015 -4.135 -20.799 1.00 92.88 91 GLY A C 1
ATOM 728 O O . GLY A 1 91 ? 10.357 -3.307 -19.950 1.00 92.88 91 GLY A O 1
ATOM 729 N N . ALA A 1 92 ? 10.506 -5.376 -20.817 1.00 90.25 92 ALA A N 1
ATOM 730 C CA . ALA A 1 92 ? 11.407 -5.906 -19.789 1.00 90.25 92 ALA A CA 1
ATOM 731 C C . ALA A 1 92 ? 12.709 -5.092 -19.634 1.00 90.25 92 ALA A C 1
ATOM 733 O O . ALA A 1 92 ? 13.247 -4.969 -18.532 1.00 90.25 92 ALA A O 1
ATOM 734 N N . GLU A 1 93 ? 13.210 -4.507 -20.725 1.00 92.44 93 GLU A N 1
ATOM 735 C CA . GLU A 1 93 ? 14.432 -3.698 -20.716 1.00 92.44 93 GLU A CA 1
ATOM 736 C C . GLU A 1 93 ? 14.243 -2.377 -19.950 1.00 92.44 93 GLU A C 1
ATOM 738 O O . GLU A 1 93 ? 15.053 -2.023 -19.089 1.00 92.44 93 GLU A O 1
ATOM 743 N N . GLU A 1 94 ? 13.129 -1.681 -20.183 1.00 91.06 94 GLU A N 1
ATOM 744 C CA . GLU A 1 94 ? 12.786 -0.450 -19.465 1.00 91.06 94 GLU A CA 1
ATOM 745 C C . GLU A 1 94 ? 12.479 -0.743 -17.987 1.00 91.06 94 GLU A C 1
ATOM 747 O O . GLU A 1 94 ? 12.924 -0.011 -17.095 1.00 91.06 94 GLU A O 1
ATOM 752 N N . GLY A 1 95 ? 11.799 -1.859 -17.700 1.00 88.94 95 GLY A N 1
ATOM 753 C CA . GLY A 1 95 ? 11.581 -2.344 -16.337 1.00 88.94 95 GLY A CA 1
ATOM 754 C C . GLY A 1 95 ? 12.895 -2.601 -15.588 1.00 88.94 95 GLY A C 1
ATOM 755 O O . GLY A 1 95 ? 13.050 -2.202 -14.428 1.00 88.94 95 GLY A O 1
ATOM 756 N N . ALA A 1 96 ? 13.881 -3.220 -16.243 1.00 89.69 96 ALA A N 1
ATOM 757 C CA . ALA A 1 96 ? 15.211 -3.440 -15.676 1.00 89.69 96 ALA A CA 1
ATOM 758 C C . ALA A 1 96 ? 15.969 -2.121 -15.444 1.00 89.69 96 ALA A C 1
ATOM 760 O O . ALA A 1 96 ? 16.535 -1.912 -14.366 1.00 89.69 96 ALA A O 1
ATOM 761 N N . LYS A 1 97 ? 15.923 -1.194 -16.407 1.00 92.31 97 LYS A N 1
ATOM 762 C CA . LYS A 1 97 ? 16.556 0.129 -16.308 1.00 92.31 97 LYS A CA 1
ATOM 763 C C . LYS A 1 97 ? 16.024 0.939 -15.126 1.00 92.31 97 LYS A C 1
ATOM 765 O O . LYS A 1 97 ? 16.810 1.503 -14.363 1.00 92.31 97 LYS A O 1
ATOM 770 N N . ARG A 1 98 ? 14.703 0.965 -14.922 1.00 90.31 98 ARG A N 1
ATOM 771 C CA . ARG A 1 98 ? 14.071 1.671 -13.792 1.00 90.31 98 ARG A CA 1
ATOM 772 C C . ARG A 1 98 ? 14.477 1.086 -12.445 1.00 90.31 98 ARG A C 1
ATOM 774 O O . ARG A 1 98 ? 14.806 1.838 -11.528 1.00 90.31 98 ARG A O 1
ATOM 781 N N . ARG A 1 99 ? 14.518 -0.245 -12.332 1.00 89.06 99 ARG A N 1
ATOM 782 C CA . ARG A 1 99 ? 14.974 -0.934 -11.114 1.00 89.06 99 ARG A CA 1
ATOM 783 C C . ARG A 1 99 ? 16.436 -0.622 -10.800 1.00 89.06 99 ARG A C 1
ATOM 785 O O . ARG A 1 99 ? 16.755 -0.313 -9.653 1.00 89.06 99 ARG A O 1
ATOM 792 N N . ALA A 1 100 ? 17.305 -0.626 -11.811 1.00 92.69 100 ALA A N 1
ATOM 793 C CA . ALA A 1 100 ? 18.711 -0.259 -11.651 1.00 92.69 100 ALA A CA 1
ATOM 794 C C . ALA A 1 100 ? 18.877 1.200 -11.189 1.00 92.69 100 ALA A C 1
ATOM 796 O O . ALA A 1 100 ? 19.625 1.469 -10.247 1.00 92.69 100 ALA A O 1
ATOM 797 N N . ALA A 1 101 ? 18.130 2.135 -11.786 1.00 94.44 101 ALA A N 1
ATOM 798 C CA . ALA A 1 101 ? 18.140 3.542 -11.388 1.00 94.44 101 ALA A CA 1
ATOM 799 C C . ALA A 1 101 ? 17.659 3.741 -9.938 1.00 94.44 101 ALA A C 1
ATOM 801 O O . ALA A 1 101 ? 18.301 4.455 -9.166 1.00 94.44 101 ALA A O 1
ATOM 802 N N . ALA A 1 102 ? 16.577 3.067 -9.535 1.00 89.62 102 ALA A N 1
ATOM 803 C CA . ALA A 1 102 ? 16.046 3.134 -8.173 1.00 89.62 102 ALA A CA 1
ATOM 804 C C . ALA A 1 102 ? 17.021 2.562 -7.126 1.00 89.62 102 ALA A C 1
ATOM 806 O O . ALA A 1 102 ? 17.177 3.132 -6.038 1.00 89.62 102 ALA A O 1
ATOM 807 N N . ALA A 1 103 ? 17.711 1.464 -7.454 1.00 90.25 103 ALA A N 1
ATOM 808 C CA . ALA A 1 103 ? 18.734 0.869 -6.597 1.00 90.25 103 ALA A CA 1
ATOM 809 C C . ALA A 1 103 ? 19.939 1.807 -6.420 1.00 90.25 103 ALA A C 1
ATOM 811 O O . ALA A 1 103 ? 20.375 2.042 -5.290 1.00 90.25 103 ALA A O 1
ATOM 812 N N . ALA A 1 104 ? 20.431 2.399 -7.514 1.00 93.75 104 ALA A N 1
ATOM 813 C CA . ALA A 1 104 ? 21.533 3.357 -7.481 1.00 93.75 104 ALA A CA 1
ATOM 814 C C . ALA A 1 104 ? 21.175 4.620 -6.681 1.00 93.75 104 ALA A C 1
ATOM 816 O O . ALA A 1 104 ? 21.959 5.057 -5.837 1.00 93.75 104 ALA A O 1
ATOM 817 N N . TYR A 1 105 ? 19.973 5.165 -6.890 1.00 91.94 105 TYR A N 1
ATOM 818 C CA . TYR A 1 105 ? 19.462 6.302 -6.123 1.00 91.94 105 TYR A CA 1
ATOM 819 C C . TYR A 1 105 ? 19.411 5.987 -4.626 1.00 91.94 105 TYR A C 1
ATOM 821 O O . TYR A 1 105 ? 19.973 6.726 -3.820 1.00 91.94 105 TYR A O 1
ATOM 829 N N . SER A 1 106 ? 18.813 4.851 -4.254 1.00 88.06 106 SER A N 1
ATOM 830 C CA . SER A 1 106 ? 18.696 4.434 -2.852 1.00 88.06 106 SER A CA 1
ATOM 831 C C . SER A 1 106 ? 20.060 4.254 -2.181 1.00 88.06 106 SER A C 1
ATOM 833 O O . SER A 1 106 ? 20.242 4.672 -1.040 1.00 88.06 106 SER A O 1
ATOM 835 N N . ALA A 1 107 ? 21.030 3.654 -2.877 1.00 90.00 107 ALA A N 1
ATOM 836 C CA . ALA A 1 107 ? 22.378 3.458 -2.348 1.00 90.00 107 ALA A CA 1
ATOM 837 C C . ALA A 1 107 ? 23.122 4.788 -2.153 1.00 90.00 107 ALA A C 1
ATOM 839 O O . ALA A 1 107 ? 23.798 4.975 -1.140 1.00 90.00 107 ALA A O 1
ATOM 840 N N . ASN A 1 108 ? 22.989 5.718 -3.101 1.00 93.44 108 ASN A N 1
ATOM 841 C CA . ASN A 1 108 ? 23.600 7.040 -2.995 1.00 93.44 108 ASN A CA 1
ATOM 842 C C . ASN A 1 108 ? 22.960 7.873 -1.881 1.00 93.44 108 ASN A C 1
ATOM 844 O O . ASN A 1 108 ? 23.696 8.478 -1.111 1.00 93.44 108 ASN A O 1
ATOM 848 N N . ALA A 1 109 ? 21.633 7.836 -1.737 1.00 91.12 109 ALA A N 1
ATOM 849 C CA . ALA A 1 109 ? 20.906 8.556 -0.691 1.00 91.12 109 ALA A CA 1
ATOM 850 C C . ALA A 1 109 ? 21.372 8.174 0.727 1.00 91.12 109 ALA A C 1
ATOM 852 O O . ALA A 1 109 ? 21.534 9.040 1.586 1.00 91.12 109 ALA A O 1
ATOM 853 N N . VAL A 1 110 ? 21.661 6.887 0.959 1.00 92.62 110 VAL A N 1
ATOM 854 C CA . VAL A 1 110 ? 22.212 6.417 2.242 1.00 92.62 110 VAL A CA 1
ATOM 855 C C . VAL A 1 110 ? 23.644 6.922 2.444 1.00 92.62 110 VAL A C 1
ATOM 857 O O . VAL A 1 110 ? 23.979 7.385 3.531 1.00 92.62 110 VAL A O 1
ATOM 860 N N . LYS A 1 111 ? 24.490 6.877 1.404 1.00 92.69 111 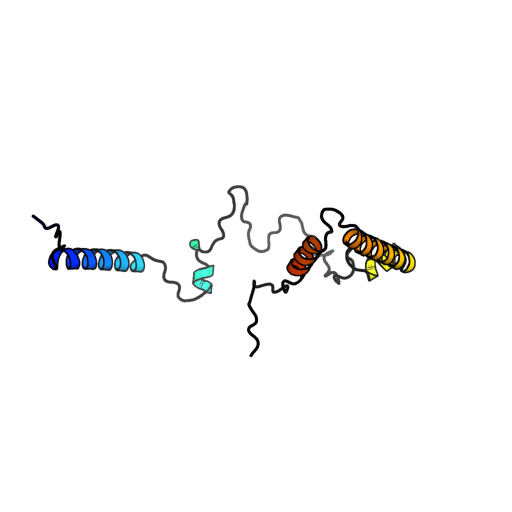LYS A N 1
ATOM 861 C CA . LYS A 1 111 ? 25.886 7.353 1.477 1.00 92.69 111 LYS A CA 1
ATOM 862 C C . LYS A 1 111 ? 25.985 8.853 1.740 1.00 92.69 111 LYS A C 1
ATOM 864 O O . LYS A 1 111 ? 26.877 9.286 2.460 1.00 92.69 111 LYS A O 1
ATOM 869 N N . THR A 1 112 ? 25.088 9.642 1.155 1.00 94.50 112 THR A N 1
ATOM 870 C CA . THR A 1 112 ? 25.069 11.102 1.299 1.00 94.50 112 THR A CA 1
ATOM 871 C C . THR A 1 112 ? 2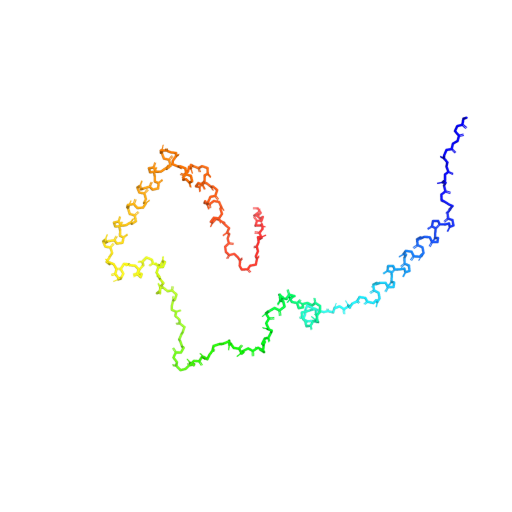4.297 11.574 2.531 1.00 94.50 112 THR A C 1
ATOM 873 O O . THR A 1 112 ? 24.179 12.780 2.729 1.00 94.50 112 THR A O 1
ATOM 876 N N . ASN A 1 113 ? 23.790 10.655 3.368 1.00 92.31 113 ASN A N 1
ATOM 877 C CA . ASN A 1 113 ? 22.911 10.962 4.502 1.00 92.31 113 ASN A CA 1
ATOM 878 C C . ASN A 1 113 ? 21.754 11.890 4.107 1.00 92.31 113 ASN A C 1
ATOM 880 O O . ASN A 1 113 ? 21.427 12.847 4.812 1.00 92.31 113 ASN A O 1
ATOM 884 N N . GLN A 1 114 ? 21.132 11.609 2.961 1.00 93.81 114 GLN A N 1
ATOM 885 C CA . GLN A 1 114 ? 19.977 12.365 2.508 1.00 93.81 114 GLN A CA 1
ATOM 886 C C . GLN A 1 114 ? 18.856 12.265 3.551 1.00 93.81 114 GLN A C 1
ATOM 888 O O . GLN A 1 114 ? 18.507 11.175 4.009 1.00 93.81 114 GLN A O 1
ATOM 893 N N . SER A 1 115 ? 18.292 13.416 3.922 1.00 93.44 115 SER A N 1
ATOM 894 C CA . SER A 1 115 ? 17.201 13.495 4.897 1.00 93.44 115 SER A CA 1
ATOM 895 C C . SER A 1 115 ? 16.036 12.575 4.507 1.00 93.44 115 SER A C 1
ATOM 897 O O . SER A 1 115 ? 15.615 12.568 3.349 1.00 93.44 115 SER A O 1
ATOM 899 N N . GLY A 1 116 ? 15.544 11.778 5.462 1.00 88.12 116 GLY A N 1
ATOM 900 C CA . GLY A 1 116 ? 14.466 10.798 5.265 1.00 88.12 116 GLY A CA 1
ATOM 901 C C . GLY A 1 116 ? 14.890 9.487 4.590 1.00 88.12 116 GLY A C 1
ATOM 902 O O . GLY A 1 116 ? 14.075 8.580 4.445 1.00 88.12 116 GLY A O 1
ATOM 903 N N . MET A 1 117 ? 16.153 9.368 4.178 1.00 89.31 117 MET A N 1
ATOM 904 C CA . MET A 1 117 ? 16.739 8.179 3.547 1.00 89.31 117 MET A CA 1
ATOM 905 C C . MET A 1 117 ? 18.052 7.775 4.228 1.00 89.31 117 MET A C 1
ATOM 907 O O . MET A 1 117 ? 18.868 7.053 3.650 1.00 89.31 117 MET A O 1
ATOM 911 N N . THR A 1 118 ? 18.267 8.234 5.463 1.00 92.38 118 THR A N 1
ATOM 912 C CA . THR A 1 118 ? 19.449 7.858 6.235 1.00 92.38 118 THR A CA 1
ATOM 913 C C . THR A 1 118 ? 19.423 6.365 6.555 1.00 92.38 118 THR A C 1
ATOM 915 O O . THR A 1 118 ? 18.386 5.700 6.467 1.00 92.38 118 THR A O 1
ATOM 918 N N . LEU A 1 119 ? 20.564 5.816 6.981 1.00 91.38 119 LEU A N 1
ATOM 919 C CA . LEU A 1 119 ? 20.628 4.415 7.405 1.00 91.38 119 LEU A CA 1
ATOM 920 C C . LEU A 1 119 ? 19.603 4.099 8.508 1.00 91.38 119 LEU A C 1
ATOM 922 O O . LEU A 1 119 ? 18.996 3.032 8.485 1.00 91.38 119 LEU A O 1
ATOM 926 N N . ARG A 1 120 ? 19.373 5.038 9.438 1.00 90.75 120 ARG A N 1
ATOM 927 C CA . ARG A 1 120 ? 18.380 4.897 10.511 1.00 90.75 120 ARG A CA 1
ATOM 928 C C . ARG A 1 120 ? 16.957 4.825 9.958 1.00 90.75 120 ARG A C 1
ATOM 930 O O . ARG A 1 120 ? 16.220 3.917 10.330 1.00 90.75 120 ARG A O 1
ATOM 937 N N . ASP A 1 121 ? 16.591 5.742 9.064 1.00 91.00 121 ASP A N 1
ATOM 938 C CA . ASP A 1 121 ? 15.244 5.797 8.474 1.00 91.00 121 ASP A CA 1
ATOM 939 C C . ASP A 1 121 ? 14.960 4.536 7.655 1.00 91.00 121 ASP A C 1
ATOM 941 O O . ASP A 1 121 ? 13.883 3.943 7.735 1.00 91.00 121 ASP A O 1
ATOM 945 N N . ARG A 1 122 ? 15.968 4.074 6.908 1.00 87.12 122 ARG A N 1
ATOM 946 C CA . ARG A 1 122 ? 15.872 2.862 6.100 1.00 87.12 122 ARG A CA 1
ATOM 947 C C . ARG A 1 122 ? 15.793 1.605 6.963 1.00 87.12 122 ARG A C 1
ATOM 949 O O . ARG A 1 122 ? 14.985 0.743 6.641 1.00 87.12 122 ARG A O 1
ATOM 956 N N . ALA A 1 123 ? 16.557 1.525 8.057 1.00 88.75 123 ALA A N 1
ATOM 957 C CA . ALA A 1 123 ? 16.481 0.423 9.018 1.00 88.75 123 ALA A CA 1
ATOM 958 C C . ALA A 1 123 ? 15.108 0.353 9.707 1.00 88.75 123 ALA A C 1
ATOM 960 O O . ALA A 1 123 ? 14.535 -0.729 9.838 1.00 88.75 123 ALA A O 1
ATOM 961 N N . LEU A 1 124 ? 14.547 1.506 10.090 1.00 88.56 124 LEU A N 1
ATOM 962 C CA . LEU A 1 124 ? 13.206 1.590 10.667 1.00 88.56 124 LEU A CA 1
ATOM 963 C C . LEU A 1 124 ? 12.130 1.167 9.654 1.00 88.56 124 LEU A C 1
ATOM 965 O O . LEU A 1 124 ? 11.270 0.347 9.969 1.00 88.56 124 LEU A O 1
ATOM 969 N N . SER A 1 125 ? 12.213 1.676 8.423 1.00 86.19 125 SER A N 1
ATOM 970 C CA . SER A 1 125 ? 11.304 1.317 7.329 1.00 86.19 125 SER A CA 1
ATOM 971 C C . SER A 1 125 ? 11.370 -0.177 6.987 1.00 86.19 125 SER A C 1
ATOM 973 O O . SER A 1 125 ? 10.332 -0.830 6.874 1.00 86.19 125 SER A O 1
ATOM 975 N N . SER A 1 126 ? 12.573 -0.758 6.904 1.00 83.31 126 SER A N 1
ATOM 976 C CA . SER A 1 126 ? 12.737 -2.194 6.653 1.00 83.31 126 SER A CA 1
ATOM 977 C C . SER A 1 126 ? 12.230 -3.057 7.804 1.00 83.31 126 SER A C 1
ATOM 979 O O . SER A 1 126 ? 11.637 -4.099 7.549 1.00 83.31 126 SER A O 1
ATOM 981 N N . GLY A 1 127 ? 12.408 -2.619 9.056 1.00 81.81 127 GLY A N 1
ATOM 982 C CA . GLY A 1 127 ? 11.866 -3.321 10.221 1.00 81.81 127 GLY A CA 1
ATOM 983 C C . GLY A 1 127 ? 10.336 -3.366 10.209 1.00 81.81 127 GLY A C 1
ATOM 984 O O . GLY A 1 127 ? 9.752 -4.393 10.534 1.00 81.81 127 GLY A O 1
ATOM 985 N N . ASN A 1 128 ? 9.685 -2.296 9.744 1.00 77.81 128 ASN A N 1
ATOM 986 C CA . ASN A 1 128 ? 8.232 -2.263 9.572 1.00 77.81 128 ASN A CA 1
ATOM 987 C C . ASN A 1 128 ? 7.738 -3.167 8.426 1.00 77.81 128 ASN A C 1
ATOM 989 O O . ASN A 1 128 ? 6.664 -3.747 8.515 1.00 77.81 128 ASN A O 1
ATOM 993 N N . TYR A 1 129 ? 8.512 -3.336 7.353 1.00 66.06 129 TYR A N 1
ATOM 994 C CA . TYR A 1 129 ? 8.162 -4.271 6.272 1.00 66.06 129 TYR A CA 1
ATOM 995 C C . TYR A 1 129 ? 8.284 -5.752 6.670 1.00 66.06 129 TYR A C 1
ATOM 997 O O . TYR A 1 129 ? 7.822 -6.619 5.933 1.00 66.06 129 TYR A O 1
ATOM 1005 N N . MET A 1 130 ? 8.909 -6.043 7.815 1.00 56.97 130 MET A N 1
ATOM 1006 C CA . MET A 1 130 ? 9.207 -7.396 8.285 1.00 56.97 130 MET A CA 1
ATOM 1007 C C . MET A 1 130 ? 8.142 -7.959 9.240 1.00 56.97 130 MET A C 1
ATOM 1009 O O . MET A 1 130 ? 8.316 -9.060 9.762 1.00 56.97 130 MET A O 1
ATOM 1013 N N . TYR A 1 131 ? 7.027 -7.247 9.456 1.00 50.00 131 TYR A N 1
ATOM 1014 C CA . TYR A 1 131 ? 5.865 -7.853 10.102 1.00 50.00 131 TYR A CA 1
ATOM 1015 C C . TYR A 1 131 ? 5.325 -8.966 9.200 1.00 50.00 131 TYR A C 1
ATOM 1017 O O . TYR A 1 131 ? 5.007 -8.708 8.035 1.00 50.00 131 TYR A O 1
ATOM 1025 N N . PRO A 1 132 ? 5.210 -10.208 9.694 1.00 50.62 132 PRO A N 1
ATOM 1026 C CA . PRO A 1 132 ? 4.590 -11.248 8.904 1.00 50.62 132 PRO A CA 1
ATOM 1027 C C . PRO A 1 132 ? 3.131 -10.847 8.666 1.00 50.62 132 PRO A C 1
ATOM 1029 O O . PRO A 1 132 ? 2.410 -10.527 9.611 1.00 50.62 132 PRO A O 1
ATOM 1032 N N . TYR A 1 133 ? 2.692 -10.879 7.406 1.00 47.84 133 TYR A N 1
ATOM 1033 C CA . TYR A 1 133 ? 1.280 -10.801 7.030 1.00 47.84 133 TYR A CA 1
ATOM 1034 C C . TYR A 1 133 ? 0.552 -12.048 7.554 1.00 47.84 133 TYR A C 1
ATOM 1036 O O . TYR A 1 133 ? 0.218 -12.957 6.802 1.00 47.84 133 TYR A O 1
ATOM 1044 N N . HIS A 1 134 ? 0.349 -12.140 8.864 1.00 37.88 134 HIS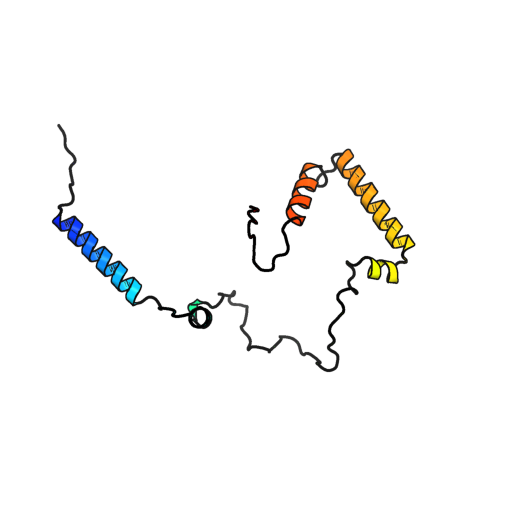 A N 1
ATOM 1045 C CA . HIS A 1 134 ? -0.661 -13.013 9.435 1.00 37.88 134 HIS A CA 1
ATOM 1046 C C . HIS A 1 134 ? -1.934 -12.184 9.527 1.00 37.88 134 HIS A C 1
ATOM 1048 O O . HIS A 1 134 ? -1.964 -11.131 10.159 1.00 37.88 134 HIS A O 1
ATOM 1054 N N . PHE A 1 135 ? -3.004 -12.683 8.910 1.00 40.50 135 PHE A N 1
ATOM 1055 C CA . PHE A 1 135 ? -4.353 -12.103 8.949 1.00 40.50 135 PHE A CA 1
ATOM 1056 C C . PHE A 1 135 ? -4.927 -11.997 10.386 1.00 40.50 135 PHE A C 1
ATOM 1058 O O . PHE A 1 135 ? -6.030 -11.506 10.584 1.00 40.50 135 PHE A O 1
ATOM 1065 N N . HIS A 1 136 ? -4.165 -12.449 11.388 1.00 34.91 136 HIS A N 1
ATOM 1066 C CA . HIS A 1 136 ? -4.502 -12.515 12.804 1.00 34.91 136 HIS A CA 1
ATOM 1067 C C . HIS A 1 136 ? -3.337 -12.004 13.669 1.00 34.91 136 HIS A C 1
ATOM 1069 O O . HIS A 1 136 ? -2.747 -12.764 14.425 1.00 34.91 136 HIS A O 1
ATOM 1075 N N . GLY A 1 137 ? -2.993 -10.718 13.560 1.00 36.78 137 GLY A N 1
ATOM 1076 C CA . GLY A 1 137 ? -2.168 -10.017 14.554 1.00 36.78 137 GLY A CA 1
ATOM 1077 C C . GLY A 1 137 ? -0.749 -10.561 14.804 1.00 36.78 137 GLY A C 1
ATOM 1078 O O . GLY A 1 137 ? -0.270 -11.521 14.204 1.00 36.78 137 GLY A O 1
ATOM 1079 N N . THR A 1 138 ? -0.028 -9.883 15.694 1.00 39.47 138 THR A N 1
ATOM 1080 C CA . THR A 1 138 ? 1.352 -10.215 16.066 1.00 39.47 138 THR A CA 1
ATOM 1081 C C . THR A 1 138 ? 1.388 -11.441 16.982 1.00 39.47 138 THR A C 1
ATOM 1083 O O . THR A 1 138 ? 1.359 -11.303 18.204 1.00 39.47 138 THR A O 1
ATOM 1086 N N . CYS A 1 139 ? 1.489 -12.646 16.424 1.00 36.75 139 CYS A N 1
ATOM 1087 C CA . CYS A 1 139 ? 1.935 -13.804 17.197 1.00 36.75 139 CYS A CA 1
ATOM 1088 C C . CYS A 1 139 ? 3.467 -13.827 17.231 1.00 36.75 139 CYS A C 1
ATOM 1090 O O . CYS A 1 139 ? 4.123 -14.112 16.230 1.00 36.75 139 CYS A O 1
ATOM 1092 N N . LEU A 1 140 ? 4.031 -13.522 18.402 1.00 39.41 140 LEU A N 1
ATOM 1093 C CA . LEU A 1 140 ? 5.412 -13.846 18.755 1.00 39.41 140 LEU A CA 1
ATOM 1094 C C . LEU A 1 140 ? 5.612 -15.358 18.578 1.00 39.41 140 LEU A C 1
ATOM 1096 O O . LEU A 1 140 ? 5.147 -16.152 19.393 1.00 39.41 140 LEU A O 1
ATOM 1100 N N . GLN A 1 141 ? 6.284 -15.762 17.501 1.00 37.50 141 GLN A N 1
ATOM 1101 C CA . GLN A 1 141 ? 6.758 -17.132 17.347 1.00 37.50 141 GLN A CA 1
ATOM 1102 C C . GLN A 1 141 ? 7.942 -17.334 18.299 1.00 37.50 141 GLN A C 1
ATOM 1104 O O . GLN A 1 141 ? 9.078 -16.974 17.995 1.00 37.50 141 GLN A O 1
ATOM 1109 N N . HIS A 1 142 ? 7.668 -17.887 19.480 1.00 38.03 142 HIS A N 1
ATOM 1110 C CA . HIS A 1 142 ? 8.695 -18.552 20.271 1.00 38.03 142 HIS A CA 1
ATOM 1111 C C . HIS A 1 142 ? 9.065 -19.855 19.559 1.00 38.03 142 HIS A C 1
ATOM 1113 O O . HIS A 1 142 ? 8.261 -20.783 19.498 1.00 38.03 142 HIS A O 1
ATOM 1119 N N . HIS A 1 143 ? 10.269 -19.900 18.992 1.00 35.19 143 HIS A N 1
ATOM 1120 C CA . HIS A 1 143 ? 10.871 -21.151 18.545 1.00 35.19 143 HIS A CA 1
ATOM 1121 C C . HIS A 1 143 ? 11.424 -21.930 19.757 1.00 35.19 143 HIS A C 1
ATOM 1123 O O . HIS A 1 143 ? 11.980 -21.291 20.656 1.00 35.19 143 HIS A O 1
ATOM 1129 N N . PRO A 1 144 ? 11.242 -23.265 19.796 1.00 39.12 144 PRO A N 1
ATOM 1130 C CA . PRO A 1 144 ? 11.864 -24.159 20.774 1.00 39.12 144 PRO A CA 1
ATOM 1131 C C . PRO A 1 144 ? 13.383 -24.276 20.597 1.00 39.12 144 PRO A C 1
ATOM 1133 O O . PRO A 1 144 ? 13.870 -24.073 19.459 1.00 39.12 144 PRO A O 1
#

InterPro domains:
  IPR006311 Twin-arginine translocation pathway, signal sequence [PS51318] (1-35)
  IPR019546 Twin-arginine translocation pathway, signal sequence, bacterial/archaeal [TIGR01409] (8-33)
  IPR028894 Reductive dehalogenase domain [PF13486] (49-128)